Protein AF-A0AAD7XN11-F1 (afdb_monomer_lite)

Secondary structure (DSSP, 8-state):
--TTGGGT--SPPPHHHHHHHHHHHHHHHH-TT-TTTTEEETTSHHHHHHHT-HHHHHHHHHTT-EEEEETTEEEEE-SS--HHHHHHHHHHHHHHHHHH--S--HHHHHHHHHHHHHHHHHHHHHHHHHHHHHHHHHHHHHHHH-TT--PPPTT---S-----HHHHHS-----

Structure (mmCIF, N/CA/C/O backbone):
data_AF-A0AAD7XN11-F1
#
_entry.id   AF-A0AAD7XN11-F1
#
loop_
_atom_site.group_PDB
_atom_site.id
_atom_site.type_symbol
_atom_site.label_atom_id
_atom_site.label_alt_id
_atom_site.label_comp_id
_atom_site.label_asym_id
_atom_site.label_entity_id
_atom_site.label_seq_id
_atom_site.pdbx_PDB_ins_code
_atom_site.Cartn_x
_atom_site.Cartn_y
_atom_site.Cartn_z
_atom_site.occupancy
_atom_site.B_iso_or_equiv
_atom_site.auth_seq_id
_atom_site.auth_comp_id
_atom_site.auth_asym_id
_atom_site.auth_atom_id
_atom_site.pdbx_PDB_model_num
ATOM 1 N N . MET A 1 1 ? -26.333 -16.110 10.105 1.00 39.25 1 MET A N 1
ATOM 2 C CA . MET A 1 1 ? -26.369 -15.317 8.852 1.00 39.25 1 MET A CA 1
ATOM 3 C C . MET A 1 1 ? -25.230 -14.282 8.768 1.00 39.25 1 MET A C 1
ATOM 5 O O . MET A 1 1 ? -25.320 -13.368 7.962 1.00 39.25 1 MET A O 1
ATOM 9 N N . SER A 1 2 ? -24.128 -14.439 9.514 1.00 45.03 2 SER A N 1
ATOM 10 C CA . SER A 1 2 ? -23.056 -13.423 9.587 1.00 45.03 2 SER A CA 1
ATOM 11 C C . SER A 1 2 ? -21.870 -13.670 8.636 1.00 45.03 2 SER A C 1
ATOM 13 O O . SER A 1 2 ? -21.043 -12.787 8.451 1.00 45.03 2 SER A O 1
ATOM 15 N N . ASP A 1 3 ? -21.804 -14.833 7.979 1.00 41.66 3 ASP A N 1
ATOM 16 C CA . ASP A 1 3 ? -20.684 -15.215 7.098 1.00 41.66 3 ASP A CA 1
ATOM 17 C C . ASP A 1 3 ? -20.706 -14.565 5.704 1.00 41.66 3 ASP A C 1
ATOM 19 O O . ASP A 1 3 ? -19.697 -14.562 4.996 1.00 41.66 3 ASP A O 1
ATOM 23 N N . LEU A 1 4 ? -21.849 -14.019 5.270 1.00 41.97 4 LEU A N 1
ATOM 24 C CA . LEU A 1 4 ? -21.993 -13.542 3.891 1.00 41.97 4 LEU A CA 1
ATOM 25 C C . LEU A 1 4 ? -21.394 -12.143 3.671 1.00 41.97 4 LEU A C 1
ATOM 27 O O . LEU A 1 4 ? -20.927 -11.844 2.577 1.00 41.97 4 LEU A O 1
ATOM 31 N N . VAL A 1 5 ? -21.358 -11.300 4.708 1.00 48.72 5 VAL A N 1
ATOM 32 C CA . VAL A 1 5 ? -20.954 -9.886 4.581 1.00 48.72 5 VAL A CA 1
ATOM 33 C C . VAL A 1 5 ? -19.432 -9.728 4.513 1.00 48.72 5 VAL A C 1
ATOM 35 O O . VAL A 1 5 ? -18.931 -8.870 3.786 1.00 48.72 5 VAL A O 1
ATOM 38 N N . LEU A 1 6 ? -18.671 -10.612 5.170 1.00 49.50 6 LEU A N 1
ATOM 39 C CA . LEU A 1 6 ? -17.201 -10.606 5.112 1.00 49.50 6 LEU A CA 1
ATOM 40 C C . LEU A 1 6 ? -16.648 -10.923 3.711 1.00 49.50 6 LEU A C 1
ATOM 42 O O . LEU A 1 6 ? -15.495 -10.598 3.425 1.00 49.50 6 LEU A O 1
ATOM 46 N N . ARG A 1 7 ? -17.459 -11.523 2.826 1.00 45.84 7 ARG A N 1
ATOM 47 C CA . ARG A 1 7 ? -17.079 -11.827 1.437 1.00 45.84 7 ARG A CA 1
ATOM 48 C C . ARG A 1 7 ? -17.330 -10.676 0.458 1.00 45.84 7 ARG A C 1
ATOM 50 O O . ARG A 1 7 ? -16.712 -10.673 -0.598 1.00 45.84 7 ARG A O 1
ATOM 57 N N . SER A 1 8 ? -18.195 -9.712 0.782 1.00 44.25 8 SER A N 1
ATOM 58 C CA . SER A 1 8 ? -18.677 -8.718 -0.195 1.00 44.25 8 SER A CA 1
ATOM 59 C C . SER A 1 8 ? -17.850 -7.435 -0.293 1.00 44.25 8 SER A C 1
ATOM 61 O O . SER A 1 8 ? -18.034 -6.674 -1.237 1.00 44.25 8 SER A O 1
ATOM 63 N N . SER A 1 9 ? -16.923 -7.177 0.630 1.00 51.09 9 SER A N 1
ATOM 64 C CA . SER A 1 9 ? -15.957 -6.087 0.458 1.00 51.09 9 SER A CA 1
ATOM 65 C C . SER A 1 9 ? -14.712 -6.649 -0.227 1.00 51.09 9 SER A C 1
ATOM 67 O O . SER A 1 9 ? -13.818 -7.160 0.441 1.00 51.09 9 SER A O 1
ATOM 69 N N . GLU A 1 10 ? -14.661 -6.648 -1.560 1.00 54.22 10 GLU A N 1
ATOM 70 C CA . GLU A 1 10 ? -13.482 -7.100 -2.328 1.00 54.22 10 GLU A CA 1
ATOM 71 C C . GLU A 1 10 ? -12.315 -6.104 -2.272 1.00 54.22 10 GLU A C 1
ATOM 73 O O . GLU A 1 10 ? -11.169 -6.464 -2.547 1.00 54.22 10 GLU A O 1
ATOM 78 N N . ALA A 1 11 ? -12.578 -4.865 -1.867 1.00 60.78 11 ALA A N 1
ATOM 79 C CA . ALA A 1 11 ? -11.583 -3.813 -1.852 1.00 60.78 11 ALA A CA 1
ATOM 80 C C . ALA A 1 11 ? -10.606 -3.942 -0.669 1.00 60.78 11 ALA A C 1
ATOM 82 O O . ALA A 1 11 ? -10.940 -4.394 0.436 1.00 60.78 11 ALA A O 1
ATOM 83 N N . VAL A 1 12 ? -9.347 -3.591 -0.943 1.00 63.59 12 VAL A N 1
ATOM 84 C CA . VAL A 1 12 ? -8.311 -3.426 0.077 1.00 63.59 12 VAL A CA 1
ATOM 85 C C . VAL A 1 12 ? -8.523 -2.044 0.693 1.00 63.59 12 VAL A C 1
ATOM 87 O O . VAL A 1 12 ? -8.478 -1.066 -0.058 1.00 63.59 12 VAL A O 1
ATOM 90 N N . PRO A 1 13 ? -8.700 -1.933 2.024 1.00 69.50 13 PRO A N 1
ATOM 91 C CA . PRO A 1 13 ? -8.877 -0.633 2.648 1.00 69.50 13 PRO A CA 1
ATOM 92 C C . PRO A 1 13 ? -7.676 0.255 2.330 1.00 69.50 13 PRO A C 1
ATOM 94 O O . PRO A 1 13 ? -6.528 -0.201 2.349 1.00 69.50 13 PRO A O 1
ATOM 97 N N . ALA A 1 14 ? -7.940 1.531 2.045 1.00 74.38 14 ALA A N 1
ATOM 98 C CA . ALA A 1 14 ? -6.896 2.489 1.704 1.00 74.38 14 ALA A CA 1
ATOM 99 C C . ALA A 1 14 ? -5.750 2.458 2.733 1.00 74.38 14 ALA A C 1
ATOM 101 O O . ALA A 1 14 ? -5.984 2.352 3.941 1.00 74.38 14 ALA A O 1
ATOM 102 N N . ALA A 1 15 ? -4.507 2.604 2.260 1.00 71.62 15 ALA A N 1
ATOM 103 C CA . ALA A 1 15 ? -3.294 2.448 3.074 1.00 71.62 15 ALA A CA 1
ATOM 104 C C . ALA A 1 15 ? -3.305 3.280 4.374 1.00 71.62 15 ALA A C 1
ATOM 106 O O . ALA A 1 15 ? -2.778 2.851 5.398 1.00 71.62 15 ALA A O 1
ATOM 107 N N . ALA A 1 16 ? -3.961 4.448 4.359 1.00 74.44 16 ALA A N 1
ATOM 108 C CA . ALA A 1 16 ? -4.105 5.316 5.526 1.00 74.44 16 ALA A CA 1
ATOM 109 C C . ALA A 1 16 ? -4.932 4.694 6.673 1.00 74.44 16 ALA A C 1
ATOM 111 O O . ALA A 1 16 ? -4.624 4.942 7.840 1.00 74.44 16 ALA A O 1
ATOM 112 N N . ALA A 1 17 ? -5.958 3.894 6.358 1.00 84.12 17 ALA A N 1
ATOM 113 C CA . ALA A 1 17 ? -6.826 3.227 7.332 1.00 84.12 17 ALA A CA 1
ATOM 114 C C . ALA A 1 17 ? -6.353 1.804 7.660 1.00 84.12 17 ALA A C 1
ATOM 116 O O . ALA A 1 17 ? -6.549 1.341 8.781 1.00 84.12 17 ALA A O 1
ATOM 117 N N . ALA A 1 18 ? -5.684 1.137 6.716 1.00 85.62 18 ALA A N 1
ATOM 118 C CA . ALA A 1 18 ? -5.205 -0.236 6.847 1.00 85.62 18 ALA A CA 1
ATOM 119 C C . ALA A 1 18 ? -4.375 -0.491 8.115 1.00 85.62 18 ALA A C 1
ATOM 121 O O . ALA A 1 18 ? -4.650 -1.437 8.852 1.00 85.62 18 ALA A O 1
ATOM 122 N N . GLY A 1 19 ? -3.389 0.368 8.399 1.00 86.44 19 GLY A N 1
ATOM 123 C CA . GLY A 1 19 ? -2.536 0.214 9.582 1.00 86.44 19 GLY A CA 1
ATOM 124 C C . GLY A 1 19 ? -3.316 0.347 10.893 1.00 86.44 19 GLY A C 1
ATOM 125 O O . GLY A 1 19 ? -3.149 -0.461 11.801 1.00 86.44 19 GLY A O 1
ATOM 126 N N . VAL A 1 20 ? -4.225 1.325 10.964 1.00 89.94 20 VAL A N 1
ATOM 127 C CA . VAL A 1 20 ? -5.084 1.542 12.140 1.00 89.94 20 VAL A CA 1
ATOM 128 C C . VAL A 1 20 ? -6.033 0.361 12.334 1.00 89.94 20 VAL A C 1
ATOM 130 O O . VAL A 1 20 ? -6.162 -0.151 13.444 1.00 89.94 20 VAL A O 1
ATOM 133 N N . LEU A 1 21 ? -6.661 -0.098 11.251 1.00 89.62 21 LEU A N 1
ATOM 134 C CA . LEU A 1 21 ? -7.587 -1.224 11.255 1.00 89.62 21 LEU A CA 1
ATOM 135 C C . LEU A 1 21 ? -6.886 -2.515 11.701 1.00 89.62 21 LEU A C 1
ATOM 137 O O . LEU A 1 21 ? -7.422 -3.238 12.536 1.00 89.62 21 LEU A O 1
ATOM 141 N N . ARG A 1 22 ? -5.653 -2.762 11.237 1.00 91.19 22 ARG A N 1
ATOM 142 C CA . ARG A 1 22 ? -4.828 -3.895 11.681 1.00 91.19 22 ARG A CA 1
ATOM 143 C C . ARG A 1 22 ? -4.569 -3.853 13.183 1.00 91.19 22 ARG A C 1
ATOM 145 O O . ARG A 1 22 ? -4.730 -4.870 13.848 1.00 91.19 22 ARG A O 1
ATOM 152 N N . THR A 1 23 ? -4.206 -2.693 13.731 1.00 91.19 23 THR A N 1
ATOM 153 C CA . THR A 1 23 ? -3.981 -2.544 15.177 1.00 91.19 23 THR A CA 1
ATOM 154 C C . THR A 1 23 ? -5.261 -2.775 15.975 1.00 91.19 23 THR A C 1
ATOM 156 O O . THR A 1 23 ? -5.239 -3.506 16.959 1.00 91.19 23 THR A O 1
ATOM 159 N N . VAL A 1 24 ? -6.382 -2.188 15.552 1.00 90.38 24 VAL A N 1
ATOM 160 C CA . VAL A 1 24 ? -7.675 -2.347 16.232 1.00 90.38 24 VAL A CA 1
ATOM 161 C C . VAL A 1 24 ? -8.106 -3.813 16.246 1.00 90.38 24 VAL A C 1
ATOM 163 O O . VAL A 1 24 ? -8.350 -4.372 17.313 1.00 90.38 24 VAL A O 1
ATOM 166 N N . VAL A 1 25 ? -8.153 -4.453 15.076 1.00 90.00 25 VAL A N 1
ATOM 167 C CA . VAL A 1 25 ? -8.597 -5.847 14.950 1.00 90.00 25 VAL A CA 1
ATOM 168 C C . VAL A 1 25 ? -7.598 -6.805 15.609 1.00 90.00 25 VAL A C 1
ATOM 170 O O . VAL A 1 25 ? -8.012 -7.773 16.240 1.00 90.00 25 VAL A O 1
ATOM 173 N N . GLY A 1 26 ? -6.295 -6.514 15.551 1.00 90.56 26 GLY A N 1
ATOM 174 C CA . GLY A 1 26 ? -5.260 -7.283 16.245 1.00 90.56 26 GLY A CA 1
ATOM 175 C C . GLY A 1 26 ? -5.399 -7.237 17.766 1.00 90.56 26 GLY A C 1
ATOM 176 O O . GLY A 1 26 ? -5.335 -8.277 18.425 1.00 90.56 26 GLY A O 1
ATOM 177 N N . ASN A 1 27 ? -5.665 -6.055 18.325 1.00 92.12 27 ASN A N 1
ATOM 178 C CA . ASN A 1 27 ? -5.907 -5.905 19.759 1.00 92.12 27 ASN A CA 1
ATOM 179 C C . ASN A 1 27 ? -7.169 -6.662 20.196 1.00 92.12 27 ASN A C 1
ATOM 181 O O . A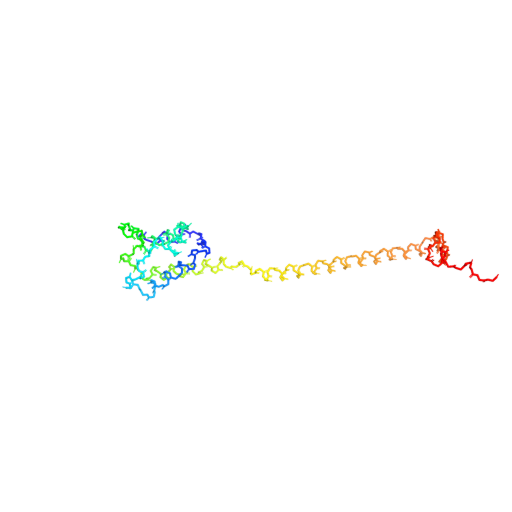SN A 1 27 ? -7.145 -7.341 21.217 1.00 92.12 27 ASN A O 1
ATOM 185 N N . LEU A 1 28 ? -8.242 -6.621 19.399 1.00 88.81 28 LEU A N 1
ATOM 186 C CA . LEU A 1 28 ? -9.464 -7.393 19.658 1.00 88.81 28 LEU A CA 1
ATOM 187 C C . LEU A 1 28 ? -9.249 -8.907 19.570 1.00 88.81 28 LEU A C 1
ATOM 189 O O . LEU A 1 28 ? -9.796 -9.653 20.375 1.00 88.81 28 LEU A O 1
ATOM 193 N N . ALA A 1 29 ? -8.460 -9.373 18.601 1.00 88.25 29 ALA A N 1
ATOM 194 C CA . ALA A 1 29 ? -8.152 -10.791 18.434 1.00 88.25 29 ALA A CA 1
ATOM 195 C C . ALA A 1 29 ? -7.289 -11.351 19.581 1.00 88.25 29 ALA A C 1
ATOM 197 O O . ALA A 1 29 ? -7.376 -12.546 19.893 1.00 88.25 29 ALA A O 1
ATOM 198 N N . SER A 1 30 ? -6.460 -10.490 20.181 1.00 88.75 30 SER A N 1
ATOM 199 C CA . SER A 1 30 ? -5.534 -10.830 21.267 1.00 88.75 30 SER A CA 1
ATOM 200 C C . SER A 1 30 ? -6.211 -10.731 22.635 1.00 88.75 30 SER A C 1
ATOM 202 O O . SER A 1 30 ? -6.121 -11.653 23.441 1.00 88.75 30 SER A O 1
ATOM 204 N N . GLU A 1 31 ? -6.942 -9.642 22.876 1.00 87.62 31 GLU A N 1
ATOM 205 C CA . GLU A 1 31 ? -7.611 -9.337 24.141 1.00 87.62 31 GLU A CA 1
ATOM 206 C C . GLU A 1 31 ? -9.088 -8.968 23.911 1.00 87.62 31 GLU A C 1
ATOM 208 O O . GLU A 1 31 ? -9.501 -7.824 24.131 1.00 87.62 31 GLU A O 1
ATOM 213 N N . PRO A 1 32 ? -9.935 -9.935 23.509 1.00 83.75 32 PRO A N 1
ATOM 214 C CA . PRO A 1 32 ? -11.334 -9.668 23.187 1.00 83.75 32 PRO A CA 1
ATOM 215 C C . PRO A 1 32 ? -12.122 -9.185 24.403 1.00 83.75 32 PRO A C 1
ATOM 217 O O . PRO A 1 32 ? -13.104 -8.475 24.236 1.00 83.75 32 PRO A O 1
ATOM 220 N N . GLY A 1 33 ? -11.721 -9.551 25.625 1.00 82.38 33 GLY A N 1
ATOM 221 C CA . GLY A 1 33 ? -12.387 -9.180 26.880 1.00 82.38 33 GLY A CA 1
ATOM 222 C C . GLY A 1 33 ? -12.093 -7.764 27.379 1.00 82.38 33 GLY A C 1
ATOM 223 O O . GLY A 1 33 ? -12.757 -7.301 28.302 1.00 82.38 33 GLY A O 1
ATOM 224 N N . ASN A 1 34 ? -11.108 -7.071 26.804 1.00 85.75 34 ASN A N 1
ATOM 225 C CA . ASN A 1 34 ? -10.653 -5.794 27.336 1.00 85.75 34 ASN A CA 1
ATOM 226 C C . ASN A 1 34 ? -11.546 -4.639 26.828 1.00 85.75 34 ASN A C 1
ATOM 228 O O . ASN A 1 34 ? -11.553 -4.352 25.624 1.00 85.75 34 ASN A O 1
ATOM 232 N N . PRO A 1 35 ? -12.275 -3.925 27.711 1.00 84.38 35 PRO A N 1
ATOM 233 C CA . PRO A 1 35 ? -13.213 -2.875 27.305 1.00 84.38 35 PRO A CA 1
ATOM 234 C C . PRO A 1 35 ? -12.524 -1.698 26.604 1.00 84.38 35 PRO A C 1
ATOM 236 O O . PRO A 1 35 ? -13.150 -1.000 25.808 1.00 84.38 35 PRO A O 1
ATOM 239 N N . LYS A 1 36 ? -11.218 -1.502 26.831 1.00 87.50 36 LYS A N 1
ATOM 240 C CA . LYS A 1 36 ? -10.427 -0.460 26.166 1.00 87.50 36 LYS A CA 1
ATOM 241 C C . LYS A 1 36 ? -10.342 -0.662 24.650 1.00 87.50 36 LYS A C 1
ATOM 243 O O . LYS A 1 36 ? -10.324 0.321 23.918 1.00 87.50 36 LYS A O 1
ATOM 248 N N . PHE A 1 37 ? -10.281 -1.907 24.175 1.00 88.44 37 PHE A N 1
ATOM 249 C CA . PHE A 1 37 ? -10.161 -2.214 22.741 1.00 88.44 37 PHE A CA 1
ATOM 250 C C . PHE A 1 37 ? -11.507 -2.314 22.028 1.00 88.44 37 PHE A C 1
ATOM 252 O O . PHE A 1 37 ? -11.561 -2.281 20.802 1.00 88.44 37 PHE A O 1
ATOM 259 N N . ARG A 1 38 ? -12.597 -2.369 22.795 1.00 88.12 38 ARG A N 1
ATOM 260 C CA . ARG A 1 38 ? -13.971 -2.378 22.290 1.00 88.12 38 ARG A CA 1
ATOM 261 C C . ARG A 1 38 ? -14.533 -0.984 22.031 1.00 88.12 38 ARG A C 1
ATOM 263 O O . ARG A 1 38 ? -15.651 -0.886 21.543 1.00 88.12 38 ARG A O 1
ATOM 270 N N . ARG A 1 39 ? -13.795 0.084 22.353 1.00 90.69 39 ARG A N 1
ATOM 271 C CA . ARG A 1 39 ? -14.242 1.472 22.186 1.00 90.69 39 ARG A CA 1
ATOM 272 C C . ARG A 1 39 ? -13.220 2.297 21.412 1.00 90.69 39 ARG A C 1
ATOM 274 O O . ARG A 1 39 ? -12.071 2.425 21.822 1.00 90.69 39 ARG A O 1
ATOM 281 N N . ILE A 1 40 ? -13.659 2.914 20.320 1.00 90.94 40 ILE A N 1
ATOM 282 C CA . ILE A 1 40 ? -12.837 3.768 19.456 1.00 90.94 40 ILE A CA 1
ATOM 283 C C . ILE A 1 40 ? -13.495 5.138 19.367 1.00 90.94 40 ILE A C 1
ATOM 285 O O . ILE A 1 40 ? -14.687 5.244 19.106 1.00 90.94 40 ILE A O 1
ATOM 289 N N . ARG A 1 41 ? -12.724 6.207 19.568 1.00 91.88 41 ARG A N 1
ATOM 290 C CA . ARG A 1 41 ? -13.213 7.579 19.386 1.00 91.88 41 ARG A CA 1
ATOM 291 C C . ARG A 1 41 ? -13.132 7.965 17.911 1.00 91.88 41 ARG A C 1
ATOM 293 O O . ARG A 1 41 ? -12.031 7.994 17.360 1.00 91.88 41 ARG A O 1
ATOM 300 N N . LEU A 1 42 ? -14.269 8.291 17.297 1.00 90.81 42 LEU A N 1
ATOM 301 C CA . LEU A 1 42 ? -14.347 8.647 15.876 1.00 90.81 42 LEU A CA 1
ATOM 302 C C . LEU A 1 42 ? -13.746 10.025 15.579 1.00 90.81 42 LEU A C 1
ATOM 304 O O . LEU A 1 42 ? -13.159 10.221 14.522 1.00 90.81 42 LEU A O 1
ATOM 308 N N . ASP A 1 43 ? -13.796 10.946 16.539 1.00 87.88 43 ASP A N 1
ATOM 309 C CA . ASP A 1 43 ? -13.256 12.302 16.369 1.00 87.88 43 ASP A CA 1
ATOM 310 C C . ASP A 1 43 ? -11.725 12.386 16.593 1.00 87.88 43 ASP A C 1
ATOM 312 O O . ASP A 1 43 ? -11.127 13.452 16.475 1.00 87.88 43 ASP A O 1
ATOM 316 N N . GLY A 1 44 ? -11.066 11.272 16.939 1.00 87.50 44 GLY A N 1
ATOM 317 C CA . GLY A 1 44 ? -9.611 11.214 17.131 1.00 87.50 44 GLY A CA 1
ATOM 318 C C . GLY A 1 44 ? -8.838 10.880 15.850 1.00 87.50 44 GLY A C 1
ATOM 319 O O . GLY A 1 44 ? -9.412 10.434 14.866 1.00 87.50 44 GLY A O 1
ATOM 320 N N . ASN A 1 45 ? -7.504 10.985 15.888 1.00 87.50 45 ASN A N 1
ATOM 321 C CA . ASN A 1 45 ? -6.626 10.700 14.735 1.00 87.50 45 ASN A CA 1
ATOM 322 C C . ASN A 1 45 ? -6.830 9.313 14.098 1.00 87.50 45 ASN A C 1
ATOM 324 O O . ASN A 1 45 ? -6.648 9.149 12.894 1.00 87.50 45 ASN A O 1
ATOM 328 N N . ALA A 1 46 ? -7.137 8.298 14.908 1.00 86.06 46 ALA A N 1
ATOM 329 C CA . ALA A 1 46 ? -7.433 6.953 14.419 1.00 86.06 46 ALA A CA 1
ATOM 330 C C . ALA A 1 46 ? -8.845 6.881 13.818 1.00 86.06 46 ALA A C 1
ATOM 332 O O . ALA A 1 46 ? -9.028 6.333 12.735 1.00 86.06 46 ALA A O 1
ATOM 333 N N . GLY A 1 47 ? -9.821 7.481 14.502 1.00 88.50 47 GLY A N 1
ATOM 334 C CA . GLY A 1 47 ? -11.217 7.515 14.087 1.00 88.50 47 GLY A CA 1
ATOM 335 C C . GLY A 1 47 ? -11.438 8.255 12.773 1.00 88.50 47 GLY A C 1
ATOM 336 O O . GLY A 1 47 ? -12.125 7.735 11.904 1.00 88.50 47 GLY A O 1
ATOM 337 N N . THR A 1 48 ? -10.781 9.397 12.566 1.00 90.19 48 THR A N 1
ATOM 338 C CA . THR A 1 48 ? -10.899 10.174 11.324 1.00 90.19 48 THR A CA 1
ATOM 339 C C . THR A 1 48 ? -10.370 9.411 10.112 1.00 90.19 48 THR A C 1
ATOM 341 O O . THR A 1 48 ? -10.984 9.449 9.049 1.00 90.19 48 THR A O 1
ATOM 344 N N . LYS A 1 49 ? -9.274 8.656 10.269 1.00 89.81 49 LYS A N 1
ATOM 345 C CA . LYS A 1 49 ? -8.732 7.786 9.211 1.00 89.81 49 LYS A CA 1
ATOM 346 C C . LYS A 1 49 ? -9.671 6.632 8.870 1.00 89.81 49 LYS A C 1
ATOM 348 O O . LYS A 1 49 ? -9.784 6.282 7.701 1.00 89.81 49 LYS A O 1
ATOM 353 N N . LEU A 1 50 ? -10.323 6.048 9.876 1.00 89.88 50 LEU A N 1
ATOM 354 C CA . LEU A 1 50 ? -11.292 4.969 9.684 1.00 89.88 50 LEU A CA 1
ATOM 355 C C . LEU A 1 50 ? -12.582 5.494 9.042 1.00 89.88 50 LEU A C 1
ATOM 357 O O . LEU A 1 50 ? -13.031 4.936 8.050 1.00 8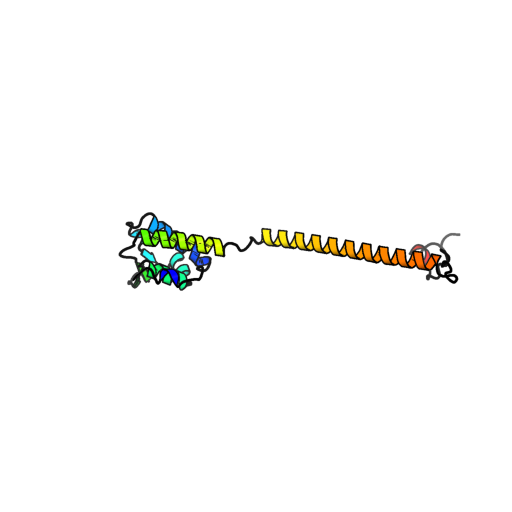9.88 50 LEU A O 1
ATOM 361 N N . ALA A 1 51 ? -13.119 6.607 9.542 1.00 89.25 51 ALA A N 1
ATOM 362 C CA . ALA A 1 51 ? -14.337 7.234 9.035 1.00 89.25 51 ALA A CA 1
ATOM 363 C C . ALA A 1 51 ? -14.188 7.759 7.598 1.00 89.25 51 ALA A C 1
ATOM 365 O O . ALA A 1 51 ? -15.152 7.759 6.839 1.00 89.25 51 ALA A O 1
ATOM 366 N N . ALA A 1 52 ? -12.979 8.169 7.197 1.00 88.50 52 ALA A N 1
ATOM 367 C CA . ALA A 1 52 ? -12.691 8.577 5.823 1.00 88.50 52 ALA A CA 1
ATOM 368 C C . ALA A 1 52 ? -12.758 7.417 4.810 1.00 88.50 52 ALA A C 1
ATOM 370 O O . ALA A 1 52 ? -12.797 7.667 3.606 1.00 88.50 52 ALA A O 1
ATOM 371 N N . VAL A 1 53 ? -12.747 6.161 5.272 1.00 89.12 53 VAL A N 1
ATOM 372 C CA . VAL A 1 53 ? -12.737 4.967 4.421 1.00 89.12 53 VAL A CA 1
ATOM 373 C C . VAL A 1 53 ? -13.988 4.128 4.710 1.00 89.12 53 VAL A C 1
ATOM 375 O O . VAL A 1 53 ? -14.002 3.367 5.681 1.00 89.12 53 VAL A O 1
ATOM 378 N N . PRO A 1 54 ? -15.028 4.195 3.855 1.00 86.81 54 PRO A N 1
ATOM 379 C CA . PRO A 1 54 ? -16.280 3.460 4.064 1.00 86.81 54 PRO A CA 1
ATOM 380 C C . PRO A 1 5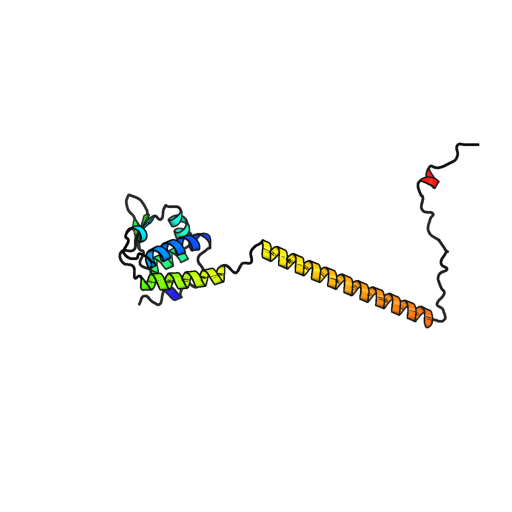4 ? -16.084 1.948 4.246 1.00 86.81 54 PRO A C 1
ATOM 382 O O . PRO A 1 54 ? -16.777 1.315 5.036 1.00 86.81 54 PRO A O 1
ATOM 385 N N . GLU A 1 55 ? -15.092 1.369 3.569 1.00 85.38 55 GLU A N 1
ATOM 386 C CA . GLU A 1 55 ? -14.747 -0.054 3.673 1.00 85.38 55 GLU A CA 1
ATOM 387 C C . GLU A 1 55 ? -14.234 -0.442 5.065 1.00 85.38 55 GLU A C 1
ATOM 389 O O . GLU A 1 55 ? -14.528 -1.535 5.551 1.00 85.38 55 GLU A O 1
ATOM 394 N N . ALA A 1 56 ? -13.483 0.450 5.721 1.00 87.19 56 ALA A N 1
ATOM 395 C CA . ALA A 1 56 ? -12.986 0.224 7.073 1.00 87.19 56 ALA A CA 1
ATOM 396 C C . ALA A 1 56 ? -14.141 0.251 8.083 1.00 87.19 56 ALA A C 1
ATOM 398 O O . ALA A 1 56 ? -14.212 -0.615 8.953 1.00 87.19 56 ALA A O 1
ATOM 399 N N . MET A 1 57 ? -15.080 1.189 7.920 1.00 88.62 57 MET A N 1
ATOM 400 C CA . MET A 1 57 ? -16.304 1.254 8.725 1.00 88.62 57 MET A CA 1
ATOM 401 C C . MET A 1 57 ? -17.176 0.012 8.522 1.00 88.62 57 MET A C 1
ATOM 403 O O . MET A 1 57 ? -17.580 -0.616 9.497 1.00 88.62 57 MET A O 1
ATOM 407 N N . ALA A 1 58 ? -17.397 -0.410 7.274 1.00 87.75 58 ALA A N 1
ATOM 408 C CA . ALA A 1 58 ? -18.171 -1.611 6.961 1.00 87.75 58 ALA A CA 1
ATOM 409 C C . ALA A 1 58 ? -17.587 -2.873 7.620 1.00 87.75 58 ALA A C 1
ATOM 411 O O . ALA A 1 58 ? -18.334 -3.700 8.143 1.00 87.75 58 ALA A O 1
ATOM 412 N N . LEU A 1 59 ? -16.255 -3.007 7.648 1.00 85.94 59 LEU A N 1
ATOM 413 C CA . LEU A 1 59 ? -15.590 -4.124 8.321 1.00 85.94 59 LEU A CA 1
ATOM 414 C C . LEU A 1 59 ? -15.778 -4.077 9.844 1.00 85.94 59 LEU A C 1
ATOM 416 O O . LEU A 1 59 ? -16.030 -5.113 10.456 1.00 85.94 59 LEU A O 1
ATOM 420 N N . LEU A 1 60 ? -15.692 -2.894 10.456 1.00 89.06 60 LEU A N 1
ATOM 421 C CA . LEU A 1 60 ? -15.932 -2.730 11.893 1.00 89.06 60 LEU A CA 1
ATOM 422 C C . LEU A 1 60 ? -17.391 -3.039 12.256 1.00 89.06 60 LEU A C 1
ATOM 424 O O . LEU A 1 60 ? -17.633 -3.754 13.225 1.00 89.06 60 LEU A O 1
ATOM 428 N N . HIS A 1 61 ? -18.355 -2.599 11.448 1.00 89.50 61 HIS A N 1
ATOM 429 C CA . HIS A 1 61 ? -19.762 -2.955 11.636 1.00 89.50 61 HIS A CA 1
ATOM 430 C C . HIS A 1 61 ? -20.009 -4.459 11.504 1.00 89.50 61 HIS A C 1
ATOM 432 O O . HIS A 1 61 ? -20.722 -5.035 12.322 1.00 89.50 61 HIS A O 1
ATOM 438 N N . ALA A 1 62 ? -19.374 -5.122 10.533 1.00 86.06 62 ALA A N 1
ATOM 439 C CA . ALA A 1 62 ? -19.464 -6.575 10.386 1.00 86.06 62 ALA A CA 1
ATOM 440 C C . ALA A 1 62 ? -18.881 -7.336 11.593 1.00 86.06 62 ALA A C 1
ATOM 442 O O . ALA A 1 62 ? -19.345 -8.429 11.908 1.00 86.06 62 ALA A O 1
ATOM 443 N N . LEU A 1 63 ? -17.894 -6.752 12.283 1.00 85.56 63 LEU A N 1
ATOM 444 C CA . LEU A 1 63 ? -17.329 -7.278 13.531 1.00 85.56 63 LEU A CA 1
ATOM 445 C C . LEU A 1 63 ? -18.177 -6.970 14.776 1.00 85.56 63 LEU A C 1
ATOM 447 O O . LEU A 1 63 ? -17.832 -7.436 15.860 1.00 85.56 63 LEU A O 1
ATOM 451 N N . GLY A 1 64 ? -19.262 -6.205 14.637 1.00 87.31 64 GLY A N 1
ATOM 452 C CA . GLY A 1 64 ? -20.170 -5.868 15.733 1.00 87.31 64 GLY A CA 1
ATOM 453 C C . GLY A 1 64 ? -19.929 -4.502 16.378 1.00 87.31 64 GLY A C 1
ATOM 454 O O . GLY A 1 64 ? -20.506 -4.228 17.428 1.00 87.31 64 GLY A O 1
ATOM 455 N N . PHE A 1 65 ? -19.111 -3.626 15.783 1.00 90.00 65 PHE A N 1
ATOM 456 C CA . PHE A 1 65 ? -19.045 -2.234 16.233 1.00 90.00 65 PHE A CA 1
ATOM 457 C C . PHE A 1 65 ? -20.300 -1.466 15.812 1.00 90.00 65 PHE A C 1
ATOM 459 O O . PHE A 1 65 ? -20.679 -1.453 14.640 1.00 90.00 65 PHE A O 1
ATOM 466 N N . ALA A 1 66 ? -20.900 -0.761 16.762 1.00 89.31 66 ALA A N 1
ATOM 467 C CA . ALA A 1 66 ? -21.999 0.165 16.544 1.00 89.31 66 ALA A CA 1
ATOM 468 C C . ALA A 1 66 ? -21.556 1.597 16.863 1.00 89.31 66 ALA A C 1
ATOM 470 O O . ALA A 1 66 ? -20.711 1.818 17.732 1.00 89.31 66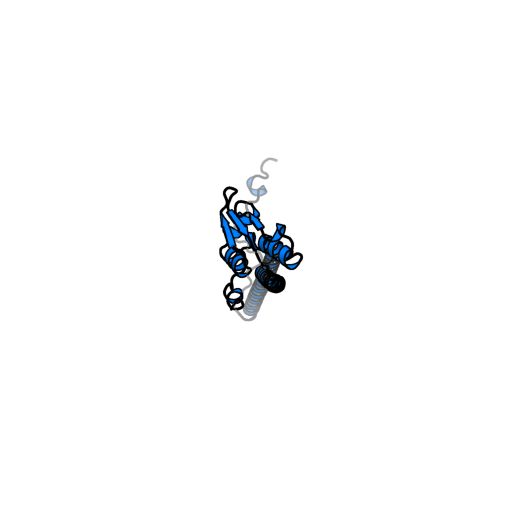 ALA A O 1
ATOM 471 N N . GLU A 1 67 ? -22.114 2.570 16.146 1.00 90.75 67 GLU A N 1
ATOM 472 C CA . GLU A 1 67 ? -21.897 3.981 16.456 1.00 90.75 67 GLU A CA 1
ATOM 473 C C . GLU A 1 67 ? -22.733 4.390 17.668 1.00 90.75 67 GLU A C 1
ATOM 475 O O . GLU A 1 67 ? -23.937 4.155 17.725 1.00 90.75 67 GLU A O 1
ATOM 480 N N . GLU A 1 68 ? -22.081 5.037 18.624 1.00 90.56 68 GLU A N 1
ATOM 481 C CA . GLU A 1 68 ? -22.689 5.603 19.816 1.00 90.56 68 GLU A CA 1
ATOM 482 C C . GLU A 1 68 ? -22.345 7.094 19.872 1.00 90.56 68 GLU A C 1
ATOM 484 O O . GLU A 1 68 ? -21.173 7.493 19.933 1.00 90.56 68 GLU A O 1
ATOM 489 N N . VAL A 1 69 ? -23.380 7.930 19.818 1.00 88.25 69 VAL A N 1
ATOM 490 C CA . VAL A 1 69 ? -23.259 9.379 19.978 1.00 88.25 69 VAL A CA 1
ATOM 491 C C . VAL A 1 69 ? -23.550 9.708 21.433 1.00 88.25 69 VAL A C 1
ATOM 493 O O . VAL A 1 69 ? -24.630 9.423 21.940 1.00 88.25 69 VAL A O 1
ATOM 496 N N . THR A 1 70 ? -22.571 10.307 22.099 1.00 86.25 70 THR A N 1
ATOM 497 C CA . THR A 1 70 ? -22.671 10.745 23.495 1.00 86.25 70 THR A CA 1
ATOM 498 C C . THR A 1 70 ? -22.372 12.236 23.582 1.00 86.25 70 THR A C 1
ATOM 500 O O . THR A 1 70 ? -21.760 12.793 22.668 1.00 86.25 70 THR A O 1
ATOM 503 N N . ASP A 1 71 ? -22.692 12.871 24.709 1.00 80.06 71 ASP A N 1
ATOM 504 C CA . ASP A 1 71 ? -22.331 14.276 24.970 1.00 80.06 71 ASP A CA 1
ATOM 505 C C . ASP A 1 71 ? -20.810 14.528 24.883 1.00 80.06 71 ASP A C 1
ATOM 507 O O . ASP A 1 71 ? -20.357 15.644 24.639 1.00 80.06 71 ASP A O 1
ATOM 511 N N . ALA A 1 72 ? -20.001 13.473 25.037 1.00 78.00 72 ALA A N 1
ATOM 512 C CA . ALA A 1 72 ? -18.542 13.503 24.940 1.00 78.00 72 ALA A CA 1
ATOM 513 C C . ALA A 1 72 ? -17.990 13.319 23.505 1.00 78.00 72 ALA A C 1
ATOM 515 O O . ALA A 1 72 ? -16.768 13.362 23.301 1.00 78.00 72 ALA A O 1
ATOM 516 N N . GLY A 1 73 ? -18.859 13.091 22.515 1.00 86.12 73 GLY A N 1
ATOM 517 C CA . GLY A 1 73 ? -18.510 12.892 21.105 1.00 86.12 73 GLY A CA 1
ATOM 518 C C . GLY A 1 73 ? -18.977 11.552 20.531 1.00 86.12 73 GLY A C 1
ATOM 519 O O . GLY A 1 73 ? -19.760 10.823 21.150 1.00 86.12 73 GLY A O 1
ATOM 520 N N . ARG A 1 74 ? -18.485 11.229 19.327 1.00 90.19 74 ARG A N 1
ATOM 521 C CA . ARG A 1 74 ? -18.865 10.020 18.581 1.00 90.19 74 ARG A CA 1
ATOM 522 C C . ARG A 1 74 ? -17.882 8.882 18.827 1.00 90.19 74 ARG A C 1
ATOM 524 O O . ARG A 1 74 ? -16.663 9.050 18.700 1.00 90.19 74 ARG A O 1
ATOM 531 N N . PHE A 1 75 ? -18.410 7.707 19.144 1.00 90.69 75 PHE A N 1
ATOM 532 C CA . PHE A 1 75 ? -17.628 6.506 19.408 1.00 90.69 75 PHE A CA 1
ATOM 533 C C . PHE A 1 75 ? -18.135 5.326 18.582 1.00 90.69 75 PHE A C 1
ATOM 535 O O . PHE A 1 75 ? -19.319 5.227 18.297 1.00 90.69 75 PHE A O 1
ATOM 542 N N . LEU A 1 76 ? -17.232 4.417 18.229 1.00 90.56 76 LEU A N 1
ATOM 543 C CA . LEU A 1 76 ? -17.578 3.058 17.832 1.00 90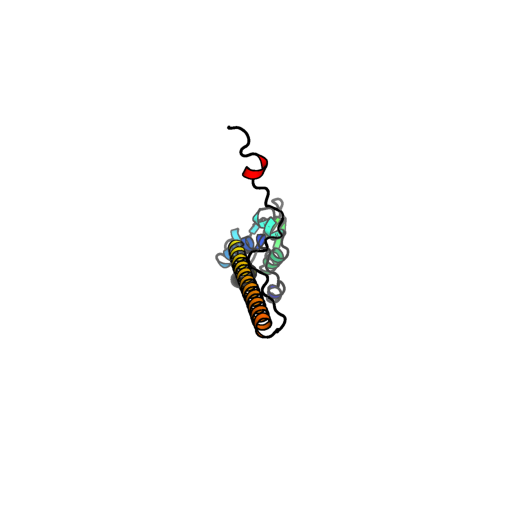.56 76 LEU A CA 1
ATOM 544 C C . LEU A 1 76 ? -17.398 2.154 19.046 1.00 90.56 76 LEU A C 1
ATOM 546 O O . LEU A 1 76 ? -16.308 2.122 19.626 1.00 90.56 76 LEU A O 1
ATOM 550 N N . VAL A 1 77 ? -18.447 1.427 19.417 1.00 90.50 77 VAL A N 1
ATOM 551 C CA . VAL A 1 77 ? -18.461 0.514 20.561 1.00 90.50 77 VAL A CA 1
ATOM 552 C C . VAL A 1 77 ? -18.886 -0.875 20.102 1.00 90.50 77 VAL A C 1
ATOM 554 O O . VAL A 1 77 ? -19.890 -1.020 19.412 1.00 90.50 77 VAL A O 1
ATOM 557 N N . ALA A 1 78 ? -18.127 -1.898 20.485 1.00 85.94 78 ALA A N 1
ATOM 558 C CA . ALA A 1 78 ? -18.474 -3.294 20.246 1.00 85.94 78 ALA A CA 1
ATOM 559 C C . ALA A 1 78 ? -18.870 -3.972 21.571 1.00 85.94 78 ALA A C 1
ATOM 561 O O . ALA A 1 78 ? -17.985 -4.293 22.370 1.00 85.94 78 ALA A O 1
ATOM 562 N N . PRO A 1 79 ? -20.173 -4.165 21.855 1.00 77.12 79 PRO A N 1
ATOM 563 C CA . PRO A 1 79 ? -20.629 -4.743 23.121 1.00 77.12 79 PRO A CA 1
ATOM 564 C C . PRO A 1 79 ? -20.189 -6.205 23.272 1.00 77.12 79 PRO A C 1
ATOM 566 O O . PRO A 1 79 ? -19.659 -6.589 24.318 1.00 77.12 79 PRO A O 1
ATOM 569 N N . GLU A 1 80 ? -20.301 -6.985 22.198 1.00 77.94 80 GLU A N 1
ATOM 570 C CA . GLU A 1 80 ? -19.782 -8.345 22.096 1.00 77.94 80 GLU A CA 1
ATOM 571 C C . GLU A 1 80 ? -18.907 -8.470 20.853 1.00 77.94 80 GLU A C 1
ATOM 573 O O . GLU A 1 80 ? -19.266 -8.002 19.775 1.00 77.94 80 GLU A O 1
ATOM 578 N N . VAL A 1 81 ? -17.744 -9.099 21.018 1.00 74.69 81 VAL A N 1
ATOM 579 C CA . VAL A 1 81 ? -16.821 -9.379 19.919 1.00 74.69 81 VAL A CA 1
ATOM 580 C C . VAL A 1 81 ? -16.508 -10.861 19.947 1.00 74.69 81 VAL A C 1
ATOM 582 O O . VAL A 1 81 ? -15.944 -11.363 20.923 1.00 74.69 81 VAL A O 1
ATOM 585 N N . ASP A 1 82 ? -16.844 -11.550 18.862 1.00 78.75 82 ASP A N 1
ATOM 586 C CA . ASP A 1 82 ? -16.373 -12.909 18.641 1.00 78.75 82 ASP A CA 1
ATOM 587 C C . ASP A 1 82 ? -14.880 -12.870 18.280 1.00 78.75 82 ASP A C 1
ATOM 589 O O . ASP A 1 82 ? -14.472 -12.406 17.210 1.00 78.75 82 ASP A O 1
ATOM 593 N N . ALA A 1 83 ? -14.047 -13.370 19.193 1.00 79.06 83 ALA A N 1
ATOM 594 C CA . ALA A 1 83 ? -12.603 -13.458 19.006 1.00 79.06 83 ALA A CA 1
ATOM 595 C C . ALA A 1 83 ? -12.222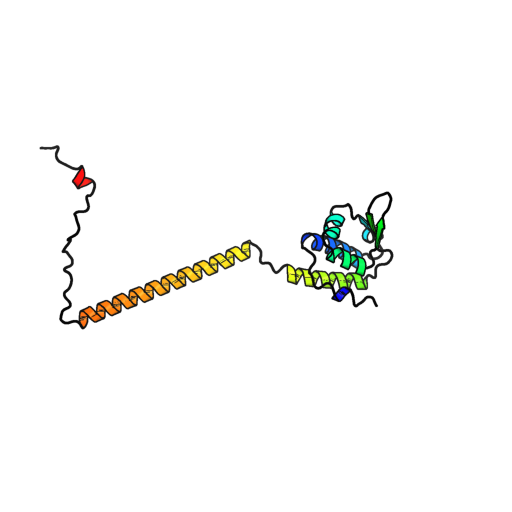 -14.295 17.772 1.00 79.06 83 ALA A C 1
ATOM 597 O O . ALA A 1 83 ? -11.206 -14.021 17.130 1.00 79.06 83 ALA A O 1
ATOM 598 N N . SER A 1 84 ? -13.030 -15.303 17.425 1.00 81.25 84 SER A N 1
ATOM 599 C CA . SER A 1 84 ? -12.843 -16.113 16.221 1.00 81.25 84 SER A CA 1
ATOM 600 C C . SER A 1 84 ? -13.045 -15.265 14.966 1.00 81.25 84 SER A C 1
ATOM 602 O O . SER A 1 84 ? -12.153 -15.190 14.115 1.00 81.25 84 SER A O 1
ATOM 604 N N . ALA A 1 85 ? -14.161 -14.534 14.893 1.00 81.94 85 ALA A N 1
ATOM 605 C CA . ALA A 1 85 ? -14.453 -13.618 13.794 1.00 81.94 85 ALA A CA 1
ATOM 606 C C . ALA A 1 85 ? -13.375 -12.530 13.646 1.00 81.94 85 ALA A C 1
ATOM 608 O O . ALA A 1 85 ? -12.933 -12.249 12.531 1.00 81.94 85 ALA A O 1
ATOM 609 N N . ALA A 1 86 ? -12.875 -11.979 14.759 1.00 83.44 86 ALA A N 1
ATOM 610 C CA . ALA A 1 86 ? -11.784 -11.004 14.751 1.00 83.44 86 ALA A CA 1
ATOM 611 C C . ALA A 1 86 ? -10.480 -11.580 14.168 1.00 83.44 86 ALA A C 1
ATOM 613 O O . ALA A 1 86 ? -9.823 -10.924 13.359 1.00 83.44 86 ALA A O 1
ATOM 614 N N . ARG A 1 87 ? -10.118 -12.825 14.509 1.00 85.56 87 ARG A N 1
ATOM 615 C CA . ARG A 1 87 ? -8.934 -13.504 13.943 1.00 85.56 87 ARG A CA 1
ATOM 616 C C . ARG A 1 87 ? -9.086 -13.781 12.450 1.00 85.56 87 ARG A C 1
ATOM 618 O O . ARG A 1 87 ? -8.145 -13.558 11.692 1.00 85.56 87 ARG A O 1
ATOM 625 N N . VAL A 1 88 ? -10.266 -14.225 12.013 1.00 87.19 88 VAL A N 1
ATOM 626 C CA . VAL A 1 88 ? -10.559 -14.449 10.587 1.00 87.19 88 VAL A CA 1
ATOM 627 C C . VAL A 1 88 ? -10.501 -13.135 9.807 1.00 87.19 88 VAL A C 1
ATOM 629 O O . VAL A 1 88 ? -9.924 -13.085 8.715 1.00 87.19 88 VAL A O 1
ATOM 632 N N . ALA A 1 89 ? -11.050 -12.059 10.372 1.00 85.06 89 ALA A N 1
ATOM 633 C CA . ALA A 1 89 ? -10.982 -10.729 9.786 1.00 85.06 89 ALA A CA 1
ATOM 634 C C . ALA A 1 89 ? -9.535 -10.228 9.696 1.00 85.06 89 ALA A C 1
ATOM 636 O O . ALA A 1 89 ? -9.143 -9.740 8.637 1.00 85.06 89 ALA A O 1
ATOM 637 N N . LEU A 1 90 ? -8.720 -10.422 10.740 1.00 86.12 90 LEU A N 1
ATOM 638 C CA . LEU A 1 90 ? -7.299 -10.067 10.732 1.00 86.12 90 LEU A CA 1
ATOM 639 C C . LEU A 1 90 ? -6.531 -10.826 9.644 1.00 86.12 90 LEU A C 1
ATOM 641 O O . LEU A 1 90 ? -5.885 -10.202 8.811 1.00 86.12 90 LEU A O 1
ATOM 645 N N . ALA A 1 91 ? -6.671 -12.152 9.581 1.00 85.81 91 ALA A N 1
ATOM 646 C CA . ALA A 1 91 ? -6.000 -12.970 8.568 1.00 85.81 91 ALA A CA 1
ATOM 647 C C . ALA A 1 91 ? -6.450 -12.625 7.135 1.00 85.81 91 ALA A C 1
ATOM 649 O O . ALA A 1 91 ? -5.706 -12.763 6.163 1.00 85.81 91 ALA A O 1
ATOM 650 N N . THR A 1 92 ? -7.698 -12.186 6.968 1.00 85.38 92 THR A N 1
ATOM 651 C CA . THR A 1 92 ? -8.212 -11.726 5.672 1.00 85.38 92 THR A CA 1
ATOM 652 C C . THR A 1 92 ? -7.673 -10.344 5.318 1.00 85.38 92 THR A C 1
ATOM 654 O O . THR A 1 92 ? -7.299 -10.120 4.168 1.00 85.38 92 THR A O 1
ATOM 657 N N . LEU A 1 93 ? -7.583 -9.442 6.296 1.00 85.25 93 LEU A N 1
ATOM 658 C CA . LEU A 1 93 ? -6.974 -8.126 6.143 1.00 85.25 93 LEU A CA 1
ATOM 659 C C . LEU A 1 93 ? -5.496 -8.245 5.753 1.00 85.25 93 LEU A C 1
ATOM 661 O O . LEU A 1 93 ? -5.076 -7.604 4.798 1.00 85.25 93 LEU A O 1
ATOM 665 N N . GLU A 1 94 ? -4.726 -9.085 6.443 1.00 85.75 94 GLU A N 1
ATOM 666 C CA . GLU A 1 94 ? -3.296 -9.271 6.177 1.00 85.75 94 GLU A CA 1
ATOM 667 C C . GLU A 1 94 ? -3.056 -9.805 4.764 1.00 85.75 94 GLU A C 1
ATOM 669 O O . GLU A 1 94 ? -2.315 -9.188 4.005 1.00 85.75 94 GLU A O 1
ATOM 674 N N . ARG A 1 95 ? -3.795 -10.837 4.335 1.00 84.62 95 ARG A N 1
ATOM 675 C CA . ARG A 1 95 ? -3.720 -11.337 2.949 1.00 84.62 95 ARG A CA 1
ATOM 676 C C . ARG A 1 95 ? -4.072 -10.275 1.907 1.00 84.62 95 ARG A C 1
ATOM 678 O O . ARG A 1 95 ? -3.509 -10.265 0.815 1.00 84.62 95 ARG A O 1
ATOM 685 N N . LYS A 1 96 ? -5.038 -9.402 2.205 1.00 81.44 96 LYS A N 1
ATOM 686 C CA . LYS A 1 96 ? -5.418 -8.293 1.318 1.00 81.44 96 LYS A CA 1
ATOM 687 C C . LYS A 1 96 ? -4.331 -7.226 1.249 1.00 81.44 96 LYS A C 1
ATOM 689 O O . LYS A 1 96 ? -4.071 -6.706 0.167 1.00 81.44 96 LYS A O 1
ATOM 694 N N . LEU A 1 97 ? -3.704 -6.913 2.379 1.00 78.62 97 LEU A N 1
ATOM 695 C CA . LEU A 1 97 ? -2.620 -5.940 2.447 1.00 78.62 97 LEU A CA 1
ATOM 696 C C . LEU A 1 97 ? -1.364 -6.451 1.754 1.00 78.62 97 LEU A C 1
ATOM 698 O O . LEU A 1 97 ? -0.824 -5.719 0.940 1.00 78.62 97 LEU A O 1
ATOM 702 N N . GLU A 1 98 ? -0.982 -7.712 1.949 1.00 77.75 98 GLU A N 1
ATOM 703 C CA . GLU A 1 98 ? 0.137 -8.332 1.226 1.00 77.75 98 GLU A CA 1
ATOM 704 C C . GLU A 1 98 ? -0.059 -8.259 -0.295 1.00 77.75 98 GLU A C 1
ATOM 706 O O . GLU A 1 98 ? 0.856 -7.882 -1.021 1.00 77.75 98 GLU A O 1
ATOM 711 N N . ARG A 1 99 ? -1.280 -8.523 -0.785 1.00 71.69 99 ARG A N 1
ATOM 712 C CA . ARG A 1 99 ? -1.625 -8.361 -2.210 1.00 71.69 99 ARG A CA 1
ATOM 713 C C . ARG A 1 99 ? -1.609 -6.900 -2.674 1.00 71.69 99 ARG A C 1
ATOM 715 O O . ARG A 1 99 ? -1.345 -6.631 -3.841 1.00 71.69 99 ARG A O 1
ATOM 722 N N . GLY A 1 100 ? -1.940 -5.955 -1.794 1.00 62.84 100 GLY A N 1
ATOM 723 C CA . GLY A 1 100 ? -1.968 -4.520 -2.096 1.00 62.84 100 GLY A CA 1
ATOM 724 C C . GLY A 1 100 ? -0.605 -3.821 -1.986 1.00 62.84 100 GLY A C 1
ATOM 725 O O . GLY A 1 100 ? -0.392 -2.795 -2.637 1.00 62.84 100 GLY A O 1
ATOM 726 N N . GLU A 1 101 ? 0.314 -4.371 -1.188 1.00 54.81 101 GLU A N 1
ATOM 727 C CA . GLU A 1 101 ? 1.661 -3.850 -0.920 1.00 54.81 101 GLU A CA 1
ATOM 728 C C . GLU A 1 101 ? 2.699 -4.250 -1.981 1.00 54.81 101 GLU A C 1
ATOM 730 O O . GLU A 1 101 ? 3.813 -3.730 -1.965 1.00 54.81 101 GLU A O 1
ATOM 735 N N . GLU A 1 102 ? 2.338 -5.048 -2.993 1.00 52.53 102 GLU A N 1
ATOM 736 C CA . GLU A 1 102 ? 3.199 -5.347 -4.154 1.00 52.53 102 GLU A CA 1
ATOM 737 C C . GLU A 1 102 ? 3.468 -4.136 -5.079 1.00 52.53 102 GLU A C 1
ATOM 739 O O . GLU A 1 102 ? 3.933 -4.273 -6.216 1.00 52.53 102 GLU A O 1
ATOM 744 N N . LYS A 1 103 ? 3.240 -2.905 -4.613 1.00 55.66 103 LYS A N 1
ATOM 745 C CA . LYS A 1 103 ? 3.757 -1.712 -5.283 1.00 55.66 103 LYS A CA 1
ATOM 746 C C . LYS A 1 103 ? 5.236 -1.578 -4.931 1.00 55.66 103 LYS A C 1
ATOM 748 O O . LYS A 1 103 ? 5.593 -0.994 -3.911 1.00 55.66 103 LYS A O 1
ATOM 753 N N . LEU A 1 104 ? 6.077 -2.159 -5.796 1.00 54.47 104 LEU A N 1
ATOM 754 C CA . LEU A 1 104 ? 7.538 -2.016 -5.832 1.00 54.47 104 LEU A CA 1
ATOM 755 C C . LEU A 1 104 ? 7.981 -0.670 -5.254 1.00 54.47 104 LEU A C 1
ATOM 757 O O . LEU A 1 104 ? 7.537 0.388 -5.702 1.00 54.47 104 LEU A O 1
ATOM 761 N N . THR A 1 105 ? 8.888 -0.714 -4.280 1.00 71.62 105 THR A N 1
ATOM 762 C CA . THR A 1 105 ? 9.433 0.506 -3.680 1.00 71.62 105 THR A CA 1
ATOM 763 C C . THR A 1 105 ? 10.009 1.413 -4.776 1.00 71.62 105 THR A C 1
ATOM 765 O O . THR A 1 105 ? 10.607 0.922 -5.738 1.00 71.62 105 THR A O 1
ATOM 768 N N . LEU A 1 106 ? 9.892 2.740 -4.633 1.00 70.38 106 LEU A N 1
ATOM 769 C CA . LEU A 1 106 ? 10.394 3.714 -5.626 1.00 70.38 106 LEU A CA 1
ATOM 770 C C . LEU A 1 106 ? 11.851 3.435 -6.049 1.00 70.38 106 LEU A C 1
ATOM 772 O O . LEU A 1 106 ? 12.221 3.579 -7.213 1.00 70.38 106 LEU A O 1
ATOM 776 N N . LYS A 1 107 ? 12.674 2.959 -5.107 1.00 72.62 107 LYS A N 1
ATOM 777 C CA . LYS A 1 107 ? 14.075 2.577 -5.332 1.00 72.62 107 LYS A CA 1
ATOM 778 C C . LYS A 1 107 ? 14.225 1.326 -6.209 1.00 72.62 107 LYS A C 1
ATOM 780 O O . LYS A 1 107 ? 15.134 1.262 -7.035 1.00 72.62 107 LYS A O 1
ATOM 785 N N . GLN A 1 108 ? 13.354 0.332 -6.044 1.00 76.62 108 GLN A N 1
ATOM 786 C CA . GLN A 1 108 ? 13.336 -0.870 -6.884 1.00 76.62 108 GLN A CA 1
ATOM 787 C C . GLN A 1 108 ? 12.830 -0.559 -8.295 1.00 76.62 108 GLN A C 1
ATOM 789 O O . GLN A 1 108 ? 13.388 -1.076 -9.262 1.00 76.62 108 GLN A O 1
ATOM 794 N N . GLN A 1 109 ? 11.836 0.324 -8.422 1.00 79.81 109 GLN A N 1
ATOM 795 C CA . GLN A 1 109 ? 11.337 0.771 -9.720 1.00 79.81 109 GLN A CA 1
ATOM 796 C C . GLN A 1 109 ? 12.429 1.511 -10.509 1.00 79.81 109 GLN A C 1
ATOM 798 O O . GLN A 1 109 ? 12.744 1.118 -11.630 1.00 79.81 109 GLN A O 1
ATOM 803 N N . ALA A 1 110 ? 13.125 2.459 -9.870 1.00 81.50 110 ALA A N 1
ATOM 804 C CA . ALA A 1 110 ? 14.246 3.172 -10.485 1.00 81.50 110 ALA A CA 1
ATOM 805 C C . ALA A 1 110 ? 15.382 2.235 -10.940 1.00 81.50 110 ALA A C 1
ATOM 807 O O . ALA A 1 110 ? 15.962 2.427 -12.010 1.00 81.50 110 ALA A O 1
ATOM 808 N N . ARG A 1 111 ? 15.693 1.189 -10.158 1.00 84.44 111 ARG A N 1
ATOM 809 C CA . ARG A 1 111 ? 16.708 0.189 -10.534 1.00 84.44 111 ARG A CA 1
ATOM 810 C C . ARG A 1 111 ? 16.299 -0.590 -11.786 1.00 84.44 111 ARG A C 1
ATOM 812 O O . ARG A 1 111 ? 17.129 -0.789 -12.670 1.00 84.44 111 ARG A O 1
ATOM 819 N N . ARG A 1 112 ? 15.030 -0.992 -11.873 1.00 83.06 112 ARG A N 1
ATOM 820 C CA . ARG A 1 112 ? 14.479 -1.727 -13.018 1.00 83.06 112 ARG A CA 1
ATOM 821 C C . ARG A 1 112 ? 14.473 -0.879 -14.290 1.00 83.06 112 ARG A C 1
ATOM 823 O O . ARG A 1 112 ? 14.813 -1.380 -15.360 1.00 83.06 112 ARG A O 1
ATOM 830 N N . ASP A 1 113 ? 14.138 0.401 -14.171 1.00 86.50 113 ASP A N 1
ATOM 831 C CA . ASP A 1 113 ? 14.117 1.322 -15.310 1.00 86.50 113 ASP A CA 1
ATOM 832 C C . ASP A 1 113 ? 15.531 1.636 -15.814 1.00 86.50 113 ASP A C 1
ATOM 834 O O . ASP A 1 113 ? 15.773 1.636 -17.023 1.00 86.50 113 ASP A O 1
ATOM 838 N N . ALA A 1 114 ? 16.500 1.800 -14.907 1.00 91.12 114 ALA A N 1
ATOM 839 C CA . ALA A 1 114 ? 17.904 1.971 -15.275 1.00 91.12 114 ALA A CA 1
ATOM 840 C C . ALA A 1 114 ? 18.469 0.743 -16.013 1.00 91.12 114 ALA A C 1
ATOM 842 O O . ALA A 1 114 ? 19.215 0.890 -16.982 1.00 91.12 114 ALA A O 1
ATOM 843 N N . GLU A 1 115 ? 18.106 -0.468 -15.585 1.00 90.44 115 GLU A N 1
ATOM 844 C CA . GLU A 1 115 ? 18.528 -1.709 -16.240 1.00 90.44 115 GLU A CA 1
ATOM 845 C C . GLU A 1 115 ? 17.916 -1.855 -17.638 1.00 90.44 115 GLU A C 1
ATOM 847 O O . GLU A 1 115 ? 18.633 -2.132 -18.601 1.00 90.44 115 GLU A O 1
ATOM 852 N N . ARG A 1 116 ? 16.615 -1.569 -17.779 1.00 90.56 116 ARG A N 1
ATOM 853 C CA . ARG A 1 116 ? 15.930 -1.558 -19.081 1.00 90.56 116 ARG A CA 1
ATOM 854 C C . ARG A 1 116 ? 16.553 -0.564 -20.049 1.00 90.56 116 ARG A C 1
ATOM 856 O O . ARG A 1 116 ? 16.780 -0.907 -21.206 1.00 90.56 116 ARG A O 1
ATOM 863 N N . ARG A 1 117 ? 16.865 0.642 -19.573 1.00 91.06 117 ARG A N 1
ATOM 864 C CA . ARG A 1 117 ? 17.496 1.675 -20.394 1.00 91.06 117 ARG A CA 1
ATOM 865 C C . ARG A 1 117 ? 18.880 1.243 -20.881 1.00 91.06 117 ARG A C 1
ATOM 867 O O . ARG A 1 117 ? 19.154 1.338 -22.071 1.00 91.06 117 ARG A O 1
ATOM 874 N N . ARG A 1 118 ? 19.712 0.676 -20.001 1.00 92.44 118 ARG A N 1
ATOM 875 C CA . ARG A 1 118 ? 21.031 0.137 -20.384 1.00 92.44 118 ARG A CA 1
ATOM 876 C C . ARG A 1 118 ? 20.922 -0.997 -21.401 1.00 92.44 118 ARG A C 1
ATOM 878 O O . ARG A 1 118 ? 21.717 -1.053 -22.334 1.00 92.44 118 ARG A O 1
ATOM 885 N N . ALA A 1 119 ? 19.953 -1.895 -21.233 1.00 93.75 119 ALA A N 1
ATOM 886 C CA . ALA A 1 119 ? 19.726 -2.986 -22.176 1.00 93.75 119 ALA A CA 1
ATOM 887 C C . ALA A 1 119 ? 19.284 -2.470 -23.557 1.00 93.75 119 ALA A C 1
ATOM 889 O O . ALA A 1 119 ? 19.771 -2.959 -24.576 1.00 93.75 119 ALA A O 1
ATOM 890 N N . ALA A 1 120 ? 18.412 -1.457 -23.596 1.00 93.50 120 ALA A N 1
ATOM 891 C CA . ALA A 1 120 ? 17.983 -0.813 -24.836 1.00 93.50 120 ALA A CA 1
ATOM 892 C C . ALA A 1 120 ? 19.152 -0.116 -25.553 1.00 93.50 120 ALA A C 1
ATOM 894 O O . ALA A 1 120 ? 19.385 -0.379 -26.730 1.00 93.50 120 ALA A O 1
ATOM 895 N N . GLU A 1 121 ? 19.953 0.672 -24.829 1.00 93.75 121 GLU A N 1
ATOM 896 C CA . GLU A 1 121 ? 21.136 1.356 -25.374 1.00 93.75 121 GLU A CA 1
ATOM 897 C C . GLU A 1 121 ? 22.161 0.355 -25.949 1.00 93.75 121 GLU A C 1
ATOM 899 O O . GLU A 1 121 ? 22.712 0.563 -27.032 1.00 93.75 121 GLU A O 1
ATOM 904 N N . GLN A 1 122 ? 22.382 -0.783 -25.277 1.00 93.25 122 GLN A N 1
ATOM 905 C CA . GLN A 1 122 ? 23.253 -1.847 -25.794 1.00 93.25 122 GLN A CA 1
ATOM 906 C C . GLN A 1 122 ? 22.690 -2.510 -27.059 1.00 93.25 122 GLN A C 1
ATOM 908 O O . GLN A 1 122 ? 23.448 -2.808 -27.988 1.00 93.25 122 GLN A O 1
ATOM 913 N N . ALA A 1 123 ? 21.377 -2.742 -27.113 1.00 92.81 123 ALA A N 1
ATOM 914 C CA . ALA A 1 123 ? 20.725 -3.322 -28.282 1.00 92.81 123 ALA A CA 1
ATOM 915 C C . ALA A 1 123 ? 20.799 -2.382 -29.496 1.00 92.81 123 ALA A C 1
ATOM 917 O O . ALA A 1 123 ? 21.094 -2.836 -30.602 1.00 92.81 123 ALA A O 1
ATOM 918 N N . GLU A 1 124 ? 20.600 -1.080 -29.293 1.00 93.31 124 GLU A N 1
ATOM 919 C CA . GLU A 1 124 ? 20.728 -0.062 -30.339 1.00 93.31 124 GLU A CA 1
ATOM 920 C C . GLU A 1 124 ? 22.166 0.054 -30.845 1.00 93.31 124 GLU A C 1
ATOM 922 O O . GLU A 1 124 ? 22.396 -0.018 -32.053 1.00 93.31 124 GLU A O 1
ATOM 927 N N . ALA A 1 125 ? 23.154 0.115 -29.946 1.00 92.94 125 ALA A N 1
ATOM 928 C CA . ALA A 1 125 ? 24.564 0.122 -30.331 1.00 92.94 125 ALA A CA 1
ATOM 929 C C . ALA A 1 125 ? 24.952 -1.129 -31.137 1.00 92.94 125 ALA A C 1
ATOM 931 O O . ALA A 1 125 ? 25.726 -1.044 -32.094 1.00 92.94 125 ALA A O 1
ATOM 932 N N . LYS A 1 126 ? 24.407 -2.301 -30.789 1.00 95.19 126 LYS A N 1
ATOM 933 C CA . LYS A 1 126 ? 24.629 -3.529 -31.562 1.00 95.19 126 LYS A CA 1
ATOM 934 C C . LYS A 1 126 ? 24.016 -3.431 -32.962 1.00 95.19 126 LYS A C 1
ATOM 936 O O . LYS A 1 126 ? 24.709 -3.743 -33.928 1.00 95.19 126 LYS A O 1
ATOM 941 N N . ARG A 1 127 ? 22.777 -2.941 -33.085 1.00 94.62 127 ARG A N 1
ATOM 942 C CA . ARG A 1 127 ? 22.110 -2.730 -34.384 1.00 94.62 127 ARG A CA 1
ATOM 943 C C . ARG A 1 127 ? 22.895 -1.769 -35.274 1.00 94.62 127 ARG A C 1
ATOM 945 O O . ARG A 1 127 ? 23.206 -2.117 -36.407 1.00 94.62 127 ARG A O 1
ATOM 952 N N . GLN A 1 128 ? 23.324 -0.631 -34.730 1.00 94.44 128 GLN A N 1
ATOM 953 C CA . GLN A 1 128 ? 24.123 0.356 -35.465 1.00 94.44 128 GLN A CA 1
ATOM 954 C C . GLN A 1 128 ? 25.453 -0.226 -35.961 1.00 94.44 128 GLN A C 1
ATOM 956 O O . GLN A 1 128 ? 25.864 0.018 -37.097 1.00 94.44 128 GLN A O 1
ATOM 961 N N . ARG A 1 129 ? 26.130 -1.040 -35.138 1.00 93.94 129 ARG A N 1
ATOM 962 C CA . ARG A 1 129 ? 27.365 -1.730 -35.547 1.00 93.94 129 ARG A CA 1
ATOM 963 C C . ARG A 1 129 ? 27.114 -2.731 -36.670 1.00 93.94 129 ARG A C 1
ATOM 965 O O . ARG A 1 129 ? 27.917 -2.814 -37.596 1.00 93.94 129 ARG A O 1
ATOM 972 N N . GLU A 1 130 ? 26.024 -3.488 -36.596 1.00 94.44 130 GLU A N 1
ATOM 973 C CA . GLU A 1 130 ? 25.656 -4.460 -37.629 1.00 94.44 130 GLU A CA 1
ATOM 974 C C . GLU A 1 130 ? 25.294 -3.777 -38.954 1.00 94.44 130 GLU A C 1
ATOM 976 O O . GLU A 1 130 ? 25.762 -4.210 -40.006 1.00 94.44 130 GLU A O 1
ATOM 981 N N . GLU A 1 131 ? 24.529 -2.686 -38.914 1.00 93.81 131 GLU A N 1
ATOM 982 C CA . GLU A 1 131 ? 24.203 -1.866 -40.088 1.00 93.81 131 GLU A CA 1
ATOM 983 C C . GLU A 1 131 ? 25.461 -1.277 -40.728 1.00 93.81 131 GLU A C 1
ATOM 985 O O . GLU A 1 131 ? 25.684 -1.439 -41.929 1.00 93.81 131 GLU A O 1
ATOM 990 N N . THR A 1 132 ? 26.337 -0.686 -39.913 1.00 93.69 132 THR A N 1
ATOM 991 C CA . THR A 1 132 ? 27.619 -0.139 -40.377 1.00 93.69 132 THR A CA 1
ATOM 992 C C . THR A 1 132 ? 28.475 -1.228 -41.026 1.00 93.69 132 THR A C 1
ATOM 994 O O . THR A 1 132 ? 29.053 -1.028 -42.094 1.00 93.69 132 THR A O 1
ATOM 997 N N . ARG A 1 133 ? 28.531 -2.425 -40.425 1.00 94.19 133 ARG A N 1
ATOM 998 C CA . ARG A 1 133 ? 29.278 -3.561 -40.979 1.00 94.19 133 ARG A CA 1
ATOM 999 C C . ARG A 1 133 ? 28.727 -3.997 -42.337 1.00 94.19 133 ARG A C 1
ATOM 1001 O O . ARG A 1 133 ? 29.523 -4.230 -43.244 1.00 94.19 133 ARG A O 1
ATOM 1008 N N . LYS A 1 134 ? 27.402 -4.072 -42.489 1.00 94.44 134 LYS A N 1
ATOM 1009 C CA . LYS A 1 134 ? 26.746 -4.416 -43.762 1.00 94.44 134 LYS A CA 1
ATOM 1010 C C . LYS A 1 134 ? 27.022 -3.376 -44.843 1.00 94.44 134 LYS A C 1
ATOM 1012 O O . LYS A 1 134 ? 27.303 -3.752 -45.976 1.00 94.44 134 LYS A O 1
ATOM 1017 N N . GLN A 1 135 ? 27.000 -2.087 -44.500 1.00 92.06 135 GLN A N 1
ATOM 1018 C CA . GLN A 1 135 ? 27.355 -1.022 -45.441 1.00 92.06 135 GLN A CA 1
ATOM 1019 C C . GLN A 1 135 ? 28.807 -1.144 -45.911 1.00 92.06 135 GLN A C 1
ATOM 1021 O O . GLN A 1 135 ? 29.066 -1.079 -47.109 1.00 92.06 135 GLN A O 1
ATOM 1026 N N . ILE A 1 136 ? 29.747 -1.393 -44.991 1.00 91.25 136 ILE A N 1
ATOM 1027 C CA . ILE A 1 136 ? 31.160 -1.607 -45.336 1.00 91.25 136 ILE A CA 1
ATOM 1028 C C . ILE A 1 136 ? 31.327 -2.837 -46.235 1.00 91.25 136 ILE A C 1
ATOM 1030 O O . ILE A 1 136 ? 32.140 -2.821 -47.154 1.00 91.25 136 ILE A O 1
ATOM 1034 N N . GLU A 1 137 ? 30.599 -3.919 -45.966 1.00 93.50 137 GLU A N 1
ATOM 1035 C CA . GLU A 1 137 ? 30.651 -5.138 -46.773 1.00 93.50 137 GLU A CA 1
ATOM 1036 C C . GLU A 1 137 ? 30.092 -4.920 -48.182 1.00 93.50 137 GLU A C 1
ATOM 1038 O O . GLU A 1 137 ? 30.733 -5.308 -49.159 1.00 93.50 137 GLU A O 1
ATOM 1043 N N . PHE A 1 138 ? 28.948 -4.244 -48.290 1.00 89.94 138 PHE A N 1
ATOM 1044 C CA . PHE A 1 138 ? 28.343 -3.885 -49.568 1.00 89.94 138 PHE A CA 1
ATOM 1045 C C . PHE A 1 138 ? 29.260 -2.975 -50.387 1.00 89.94 138 PHE A C 1
ATOM 1047 O O . PHE A 1 138 ? 29.514 -3.258 -51.555 1.00 89.94 138 PHE A O 1
ATOM 1054 N N . ASP A 1 139 ? 29.822 -1.937 -49.762 1.00 88.62 139 ASP A N 1
ATOM 1055 C CA . ASP A 1 139 ? 30.807 -1.065 -50.398 1.00 88.62 139 ASP A CA 1
ATOM 1056 C C . ASP A 1 139 ? 32.016 -1.882 -50.872 1.00 88.62 139 ASP A C 1
ATOM 1058 O O . ASP A 1 139 ? 32.339 -1.861 -52.055 1.00 88.62 139 ASP A O 1
ATOM 1062 N N . LYS A 1 140 ? 32.621 -2.711 -50.007 1.00 89.75 140 LYS A N 1
ATOM 1063 C CA . LYS A 1 140 ? 33.741 -3.597 -50.378 1.00 89.75 140 LYS A CA 1
ATOM 1064 C C . LYS A 1 140 ? 33.424 -4.512 -51.558 1.00 89.75 140 LYS A C 1
ATOM 1066 O O . LYS A 1 140 ? 34.325 -4.767 -52.355 1.00 89.75 140 LYS A O 1
ATOM 1071 N N . ARG A 1 141 ? 32.200 -5.035 -51.650 1.00 88.75 141 ARG A N 1
ATOM 1072 C CA . ARG A 1 141 ? 31.765 -5.859 -52.781 1.00 88.75 141 ARG A CA 1
ATOM 1073 C C . ARG A 1 141 ? 31.691 -5.028 -54.057 1.00 88.75 141 ARG A C 1
ATOM 1075 O O . ARG A 1 141 ? 32.313 -5.405 -55.043 1.00 88.75 141 ARG A O 1
ATOM 1082 N N . ASN A 1 142 ? 31.047 -3.863 -54.008 1.00 87.06 142 ASN A N 1
ATOM 1083 C CA . ASN A 1 142 ? 30.959 -2.959 -55.156 1.00 87.06 142 ASN A CA 1
ATOM 1084 C C . ASN A 1 142 ? 32.347 -2.551 -55.667 1.00 87.06 142 ASN A C 1
ATOM 1086 O O . ASN A 1 142 ? 32.577 -2.580 -56.867 1.00 87.06 142 ASN A O 1
ATOM 1090 N N . ARG A 1 143 ? 33.310 -2.275 -54.773 1.00 83.31 143 ARG A N 1
ATOM 1091 C CA . ARG A 1 143 ? 34.703 -1.971 -55.165 1.00 83.31 143 ARG A CA 1
ATOM 1092 C C . ARG A 1 143 ? 35.384 -3.089 -55.956 1.00 83.31 143 ARG A C 1
ATOM 1094 O O . ARG A 1 143 ? 36.323 -2.816 -56.693 1.00 83.31 143 ARG A O 1
ATOM 1101 N N . LYS A 1 144 ? 34.993 -4.344 -55.722 1.00 85.12 144 LYS A N 1
ATOM 1102 C CA . LYS A 1 144 ? 35.587 -5.520 -56.374 1.00 85.12 144 LYS A CA 1
ATOM 1103 C C . LYS A 1 144 ? 34.880 -5.884 -57.674 1.00 85.12 144 LYS A C 1
ATOM 1105 O O . LYS A 1 144 ? 35.537 -6.360 -58.590 1.00 85.12 144 LYS A O 1
ATOM 1110 N N . GLU A 1 145 ? 33.561 -5.727 -57.711 1.00 85.75 145 GLU A N 1
ATOM 1111 C CA . GLU A 1 145 ? 32.714 -6.214 -58.803 1.00 85.75 145 GLU A CA 1
ATOM 1112 C C . GLU A 1 145 ? 32.436 -5.153 -59.874 1.00 85.75 145 GLU A C 1
ATOM 1114 O O . GLU A 1 145 ? 32.170 -5.527 -61.012 1.00 85.75 145 GLU A O 1
ATOM 1119 N N . ASP A 1 146 ? 32.510 -3.857 -59.552 1.00 79.06 146 ASP A N 1
ATOM 1120 C CA . ASP A 1 146 ? 32.231 -2.774 -60.500 1.00 79.06 146 ASP A CA 1
ATOM 1121 C C . ASP A 1 146 ? 33.487 -2.400 -61.322 1.00 79.06 146 ASP A C 1
ATOM 1123 O O . ASP A 1 146 ? 34.433 -1.820 -60.773 1.00 79.06 146 ASP A O 1
ATOM 1127 N N . PRO A 1 147 ? 33.508 -2.663 -62.646 1.00 80.00 147 PRO A N 1
ATOM 1128 C CA . PRO A 1 147 ? 34.641 -2.343 -63.519 1.00 80.00 147 PRO A CA 1
ATOM 1129 C C . PRO A 1 147 ? 34.898 -0.838 -63.691 1.00 80.00 147 PRO A C 1
ATOM 1131 O O . PRO A 1 147 ? 35.960 -0.453 -64.177 1.00 80.00 147 PRO A O 1
ATOM 1134 N N . ASN A 1 148 ? 33.937 0.019 -63.334 1.00 81.62 148 ASN A N 1
ATOM 1135 C CA . ASN A 1 148 ? 34.054 1.474 -63.409 1.00 81.62 148 ASN A CA 1
ATOM 1136 C C . ASN A 1 148 ? 34.311 2.117 -62.032 1.00 81.62 148 ASN A C 1
ATOM 1138 O O . ASN A 1 148 ? 34.387 3.347 -61.930 1.00 81.62 148 ASN A O 1
ATOM 1142 N N . TRP A 1 149 ? 34.475 1.318 -60.969 1.00 79.94 149 TRP A N 1
ATOM 1143 C CA . TRP A 1 149 ? 34.835 1.844 -59.658 1.00 79.94 149 TRP A CA 1
ATOM 1144 C C . TRP A 1 149 ? 36.258 2.418 -59.679 1.00 79.94 149 TRP A C 1
ATOM 1146 O O . TRP A 1 149 ? 37.243 1.709 -59.886 1.00 79.94 149 TRP A O 1
ATOM 1156 N N . LYS A 1 150 ? 36.375 3.729 -59.447 1.00 75.50 150 LYS A N 1
ATOM 1157 C CA . LYS A 1 150 ? 37.656 4.437 -59.332 1.00 75.50 150 LYS A CA 1
ATOM 1158 C C . LYS A 1 150 ? 37.851 4.874 -57.880 1.00 75.50 150 LYS A C 1
ATOM 1160 O O . LYS A 1 150 ? 36.957 5.528 -57.337 1.00 75.50 150 LYS A O 1
ATOM 1165 N N . PRO A 1 151 ? 38.991 4.570 -57.232 1.00 73.75 151 PRO A N 1
ATOM 1166 C CA . PRO A 1 151 ? 39.254 5.080 -55.896 1.00 73.75 151 PRO A CA 1
ATOM 1167 C C . PRO A 1 151 ? 39.296 6.609 -55.950 1.00 73.75 151 PRO A C 1
ATOM 1169 O O . PRO A 1 151 ? 40.065 7.190 -56.717 1.00 73.75 151 PRO A O 1
ATOM 1172 N N . ALA A 1 152 ? 38.484 7.274 -55.126 1.00 68.56 152 ALA A N 1
ATOM 1173 C CA . ALA A 1 152 ? 38.693 8.690 -54.862 1.00 68.56 152 ALA A CA 1
ATOM 1174 C C . ALA A 1 152 ? 40.100 8.835 -54.267 1.00 68.56 152 ALA A C 1
ATOM 1176 O O . ALA A 1 152 ? 40.407 8.205 -53.251 1.00 68.56 152 ALA A O 1
ATOM 1177 N N . ALA A 1 153 ? 40.977 9.595 -54.928 1.00 59.00 153 ALA A N 1
ATOM 1178 C CA . ALA A 1 153 ? 42.362 9.720 -54.493 1.00 59.00 153 ALA A CA 1
ATOM 1179 C C . ALA A 1 153 ? 42.394 10.268 -53.058 1.00 59.00 153 ALA A C 1
ATOM 1181 O O . ALA A 1 153 ? 41.899 11.366 -52.783 1.00 59.00 153 ALA A O 1
ATOM 1182 N N . ALA A 1 154 ? 42.970 9.495 -52.137 1.00 55.66 154 ALA A N 1
ATOM 1183 C CA . ALA A 1 154 ? 43.231 9.945 -50.780 1.00 55.66 154 ALA A CA 1
ATOM 1184 C C . ALA A 1 154 ? 44.243 11.098 -50.854 1.00 55.66 154 ALA A C 1
ATOM 1186 O O . ALA A 1 154 ? 45.434 10.871 -51.040 1.00 55.66 154 ALA A O 1
ATOM 1187 N N . GLY A 1 155 ? 43.752 12.338 -50.793 1.00 53.62 155 GLY A N 1
ATOM 1188 C CA . GLY A 1 155 ? 44.588 13.533 -50.917 1.00 53.62 155 GLY A CA 1
ATOM 1189 C C . GLY A 1 155 ? 44.002 14.677 -51.742 1.00 53.62 155 GLY A C 1
ATOM 1190 O O . GLY A 1 155 ? 44.523 15.785 -51.646 1.00 53.62 155 GLY A O 1
ATOM 1191 N N . VAL A 1 156 ? 42.900 14.492 -52.485 1.00 52.47 156 VAL A N 1
ATOM 1192 C CA . VAL A 1 156 ? 42.230 15.634 -53.142 1.00 52.47 156 VAL A CA 1
ATOM 1193 C C . VAL A 1 156 ? 41.377 16.375 -52.113 1.00 52.47 156 VAL A C 1
ATOM 1195 O O . VAL A 1 156 ? 40.156 16.250 -52.045 1.00 52.47 156 VAL A O 1
ATOM 1198 N N . LYS A 1 157 ? 42.052 17.131 -51.246 1.00 57.84 157 LYS A N 1
ATOM 1199 C CA . LYS A 1 157 ? 41.452 18.054 -50.284 1.00 57.84 157 LYS A CA 1
ATOM 1200 C C . LYS A 1 157 ? 40.853 19.238 -51.051 1.00 57.84 157 LYS A C 1
ATOM 1202 O O . LYS A 1 157 ? 41.391 20.333 -51.034 1.00 57.84 157 LYS A O 1
ATOM 1207 N N . GLY A 1 158 ? 39.710 19.026 -51.700 1.00 56.38 158 GLY A N 1
ATOM 1208 C CA . GLY A 1 158 ? 38.844 20.090 -52.226 1.00 56.38 158 GLY A CA 1
ATOM 1209 C C . GLY A 1 158 ? 38.040 20.804 -51.129 1.00 56.38 158 GLY A C 1
ATOM 1210 O O . GLY A 1 158 ? 36.978 21.353 -51.397 1.00 56.38 158 GLY A O 1
ATOM 1211 N N . GLY A 1 159 ? 38.500 20.744 -49.876 1.00 58.50 159 GLY A N 1
ATOM 1212 C CA . GLY A 1 159 ? 37.881 21.418 -48.743 1.00 58.50 159 GLY A CA 1
ATOM 1213 C C . GLY A 1 159 ? 38.558 22.761 -48.516 1.00 58.50 159 GLY A C 1
ATOM 1214 O O . GLY A 1 159 ? 39.778 22.806 -48.351 1.00 58.50 159 GLY A O 1
ATOM 1215 N N . LYS A 1 160 ? 37.761 23.836 -48.498 1.00 62.28 160 LYS A N 1
ATOM 1216 C CA . LYS A 1 160 ? 38.159 25.193 -48.095 1.00 62.28 160 LYS A CA 1
ATOM 1217 C C . LYS A 1 160 ? 39.124 25.110 -46.905 1.00 62.28 160 LYS A C 1
ATOM 1219 O O . LYS A 1 160 ? 38.831 24.402 -45.940 1.00 62.28 160 LYS A O 1
ATOM 1224 N N . ALA A 1 161 ? 40.283 25.765 -47.011 1.00 63.19 161 ALA A N 1
ATOM 1225 C CA . ALA A 1 161 ? 41.299 25.747 -45.964 1.00 63.19 161 ALA A CA 1
ATOM 1226 C C . ALA A 1 161 ? 40.639 26.051 -44.611 1.00 63.19 161 ALA A C 1
ATOM 1228 O O . ALA A 1 161 ? 39.908 27.032 -44.482 1.00 63.19 161 ALA A O 1
ATOM 1229 N N . ILE A 1 162 ? 40.837 25.163 -43.635 1.00 65.69 162 ILE A N 1
ATOM 1230 C CA . ILE A 1 162 ? 40.377 25.393 -42.268 1.00 65.69 162 ILE A CA 1
ATOM 1231 C C . ILE A 1 162 ? 41.175 26.597 -41.776 1.00 65.69 162 ILE A C 1
ATOM 1233 O O . ILE A 1 162 ? 42.393 26.501 -41.616 1.00 65.69 162 ILE A O 1
ATOM 1237 N N . ASP A 1 163 ? 40.492 27.727 -41.613 1.00 61.88 163 ASP A N 1
ATOM 1238 C CA . ASP A 1 163 ? 41.056 28.971 -41.101 1.00 61.88 163 ASP A CA 1
ATOM 1239 C C . ASP A 1 163 ? 41.411 28.758 -39.625 1.00 61.88 163 ASP A C 1
ATOM 1241 O O . ASP A 1 163 ? 40.604 28.926 -38.711 1.00 61.88 163 ASP A O 1
ATOM 1245 N N . THR A 1 164 ? 42.606 28.220 -39.401 1.00 68.19 164 THR A N 1
ATOM 1246 C CA . THR A 1 164 ? 43.165 28.057 -38.062 1.00 68.19 164 THR A CA 1
ATOM 1247 C C . THR A 1 164 ? 43.715 29.400 -37.605 1.00 68.19 164 THR A C 1
ATOM 1249 O O . THR A 1 164 ? 44.251 30.165 -38.401 1.00 68.19 164 THR A O 1
ATOM 1252 N N . PHE A 1 165 ? 43.617 29.683 -36.306 1.00 59.50 165 PHE A N 1
ATOM 1253 C CA . PHE A 1 165 ? 43.982 30.967 -35.691 1.00 59.50 165 PHE A CA 1
ATOM 1254 C C . PHE A 1 165 ? 45.376 31.499 -36.096 1.00 59.50 165 PHE A C 1
ATOM 1256 O O . PHE A 1 165 ? 45.581 32.708 -36.166 1.00 59.50 165 PHE A O 1
ATOM 1263 N N . ARG A 1 166 ? 46.314 30.601 -36.434 1.00 64.06 166 ARG A N 1
ATOM 1264 C CA . ARG A 1 166 ? 47.655 30.931 -36.936 1.00 64.06 166 ARG A CA 1
ATOM 1265 C C . ARG A 1 166 ? 47.646 31.593 -38.322 1.00 64.06 166 ARG A C 1
ATOM 1267 O O . ARG A 1 166 ? 48.440 32.491 -38.539 1.00 64.06 166 ARG A O 1
ATOM 1274 N N . GLY A 1 167 ? 46.743 31.203 -39.224 1.00 63.56 167 GLY A N 1
ATOM 1275 C CA . GLY A 1 167 ? 46.618 31.800 -40.562 1.00 63.56 167 GLY A CA 1
ATOM 1276 C C . GLY A 1 167 ? 45.924 33.166 -40.574 1.00 63.56 167 GLY A C 1
ATOM 1277 O O . GLY A 1 167 ? 46.158 33.960 -41.478 1.00 63.56 167 GLY A O 1
ATOM 1278 N N . LYS A 1 168 ? 45.102 33.457 -39.556 1.00 62.75 168 LYS A N 1
ATOM 1279 C CA . LYS A 1 168 ? 44.356 34.720 -39.444 1.00 62.75 168 LYS A CA 1
ATOM 1280 C C . LYS A 1 168 ? 45.098 35.817 -38.668 1.00 62.75 168 LYS A C 1
ATOM 1282 O O . LYS A 1 168 ? 44.824 36.993 -38.890 1.00 62.75 168 LYS A O 1
ATOM 1287 N N . TYR A 1 169 ? 46.008 35.451 -37.758 1.00 67.31 169 TYR A N 1
ATOM 1288 C CA . TYR A 1 169 ? 46.645 36.405 -36.833 1.00 67.31 169 TYR A CA 1
ATOM 1289 C C . TYR A 1 169 ? 48.153 36.189 -36.595 1.00 67.31 169 TYR A C 1
ATOM 1291 O O . TYR A 1 169 ? 48.737 36.914 -35.791 1.00 67.31 169 TYR A O 1
ATOM 1299 N N . GLY A 1 170 ? 48.796 35.206 -37.235 1.00 62.69 170 GLY A N 1
ATOM 1300 C CA . GLY A 1 170 ? 50.202 34.868 -36.997 1.00 62.69 170 GLY A CA 1
ATOM 1301 C C . GLY A 1 170 ? 51.129 35.253 -38.151 1.00 62.69 170 GLY A C 1
ATOM 1302 O O . GLY A 1 170 ? 51.035 34.662 -39.217 1.00 62.69 170 GLY A O 1
ATOM 1303 N N . GLU A 1 171 ? 52.062 36.164 -37.857 1.00 59.66 171 GLU A N 1
ATOM 1304 C CA . GLU A 1 171 ? 53.329 36.426 -38.570 1.00 59.66 171 GLU A CA 1
ATOM 1305 C C . GLU A 1 171 ? 53.267 37.235 -39.883 1.00 59.66 171 GLU A C 1
ATOM 1307 O O . GLU A 1 171 ? 53.412 36.692 -40.969 1.00 59.66 171 GLU A O 1
ATOM 1312 N N . ASP A 1 172 ? 53.186 38.569 -39.750 1.00 56.22 172 ASP A N 1
ATOM 1313 C CA . ASP A 1 172 ? 53.931 39.494 -40.631 1.00 56.22 172 ASP A CA 1
ATOM 1314 C C . ASP A 1 172 ? 54.377 40.767 -39.873 1.00 56.22 172 ASP A C 1
ATOM 1316 O O . ASP A 1 172 ? 54.025 41.910 -40.172 1.00 56.22 172 ASP A O 1
ATOM 1320 N N . ARG A 1 173 ? 55.112 40.554 -38.775 1.00 53.09 173 ARG A N 1
ATOM 1321 C CA . ARG A 1 173 ? 55.923 41.589 -38.119 1.00 53.09 173 ARG A CA 1
ATOM 1322 C C . ARG A 1 173 ? 57.244 40.971 -37.685 1.00 53.09 173 ARG A C 1
ATOM 1324 O O . ARG A 1 173 ? 57.352 40.483 -36.563 1.00 53.09 173 ARG A O 1
ATOM 1331 N N . GLY A 1 174 ? 58.242 41.015 -38.557 1.00 49.69 174 GLY A N 1
ATOM 1332 C CA . GLY A 1 174 ? 59.618 40.732 -38.163 1.00 49.69 174 GLY A CA 1
ATOM 1333 C C . GLY A 1 174 ? 60.524 40.423 -39.343 1.00 49.69 174 GLY A C 1
ATOM 1334 O O . GLY A 1 174 ? 60.653 39.258 -39.703 1.00 49.69 174 GLY A O 1
ATOM 1335 N N . GLY A 1 175 ? 61.172 41.458 -39.885 1.00 36.78 175 GLY A N 1
ATOM 1336 C CA . GLY A 1 175 ? 62.259 41.347 -40.859 1.00 36.78 175 GLY A CA 1
ATOM 1337 C C . GLY A 1 175 ? 62.267 42.488 -41.851 1.00 36.78 175 GLY A C 1
ATOM 1338 O O . GLY A 1 175 ? 61.921 42.214 -43.015 1.00 36.78 175 GLY A O 1
#

Foldseek 3Di:
DLPPLLPPCPDQWPPLLLVLLLVLLVCCLVCVPDQVSQKDALPDPNNVSQVVTVSSVSLLVSQQWDWDQDPVGIMTGRPHGDSVSSVVSNVVNVVSVVVVVPPPDPVRVVVVVVVVVVVVVVVVVVVVVVVVVVVVVVVVVCCVPPPPDDDPPPPPCPDDPPPDPCNVDNDDPDD

Sequence (175 aa):
MSDLVLRSSEAVPAAAAAGVLRTVVGNLASEPGNPKFRRIRLDGNAGTKLAAVPEAMALLHALGFAEEVTDAGRFLVAPEVDASAARVALATLERKLERGEEKLTLKQQARRDAERRRAAEQAEAKRQREETRKQIEFDKRNRKEDPNWKPAAAGVKGGKAIDTFRGKYGEDRGG

Organism: NCBI:txid2483200

InterPro domains:
  IPR018997 PUB domain [PF09409] (17-85)
  IPR036339 PUB-like domain superfamily [SSF143503] (11-95)

Radius of gyration: 37.98 Å; chains: 1; bounding box: 89×58×91 Å

pLDDT: mean 79.19, std 14.51, range [36.78, 95.19]